Protein AF-A0A7S7SI71-F1 (afdb_monomer_lite)

Radius of gyration: 12.56 Å; chains: 1; bounding box: 28×34×32 Å

Structure (mmCIF, N/CA/C/O backbone):
data_AF-A0A7S7SI71-F1
#
_entry.id   AF-A0A7S7SI71-F1
#
loop_
_atom_site.group_PDB
_atom_site.id
_atom_site.type_symbol
_atom_site.label_atom_id
_atom_site.label_alt_id
_atom_site.label_comp_id
_atom_site.label_asym_id
_atom_site.label_entity_id
_atom_site.label_seq_id
_atom_site.pdbx_PDB_ins_code
_atom_site.Cartn_x
_atom_site.Cartn_y
_atom_site.Cartn_z
_atom_site.occupancy
_atom_site.B_iso_or_equiv
_atom_site.auth_seq_id
_atom_site.auth_comp_id
_atom_site.auth_asym_id
_atom_site.auth_atom_id
_atom_site.pdbx_PDB_model_num
ATOM 1 N N . MET A 1 1 ? 10.605 -3.881 -9.601 1.00 87.81 1 MET A N 1
ATOM 2 C CA . MET A 1 1 ? 9.610 -3.020 -8.933 1.00 87.81 1 MET A CA 1
ATOM 3 C C . MET A 1 1 ? 9.887 -2.980 -7.444 1.00 87.81 1 MET A C 1
ATOM 5 O O . MET A 1 1 ? 10.264 -4.010 -6.897 1.00 87.81 1 MET A O 1
ATOM 9 N N . PHE A 1 2 ? 9.697 -1.835 -6.795 1.00 92.81 2 PHE A N 1
ATOM 10 C CA . PHE A 1 2 ? 9.809 -1.711 -5.341 1.00 92.81 2 PHE A CA 1
ATOM 11 C C . PHE A 1 2 ? 8.757 -0.749 -4.777 1.00 92.81 2 PHE A C 1
ATOM 13 O O . PHE A 1 2 ? 8.247 0.113 -5.490 1.00 92.81 2 PHE A O 1
ATOM 20 N N . LEU A 1 3 ? 8.442 -0.903 -3.491 1.00 92.50 3 LEU A N 1
ATOM 21 C CA . LEU A 1 3 ? 7.588 0.003 -2.726 1.00 92.50 3 LEU A CA 1
ATOM 22 C C . LEU A 1 3 ? 8.465 0.817 -1.780 1.00 92.50 3 LEU A C 1
ATOM 24 O O . LEU A 1 3 ? 9.268 0.248 -1.037 1.00 92.50 3 LEU A O 1
ATOM 28 N N . ARG A 1 4 ? 8.315 2.143 -1.784 1.00 90.31 4 ARG A N 1
ATOM 29 C CA . ARG A 1 4 ? 9.009 3.004 -0.824 1.00 90.31 4 ARG A CA 1
ATOM 30 C C . ARG A 1 4 ? 8.258 4.303 -0.583 1.00 90.31 4 ARG A C 1
ATOM 32 O O . ARG A 1 4 ? 7.794 4.950 -1.516 1.00 90.31 4 ARG A O 1
ATOM 39 N N . ARG A 1 5 ? 8.193 4.714 0.682 1.00 87.75 5 ARG A N 1
ATOM 40 C CA . ARG A 1 5 ? 7.422 5.874 1.165 1.00 87.75 5 ARG A CA 1
ATOM 41 C C . ARG A 1 5 ? 5.950 5.817 0.731 1.00 87.75 5 ARG A C 1
ATOM 43 O O . ARG A 1 5 ? 5.353 6.849 0.457 1.00 87.75 5 ARG A O 1
ATOM 50 N N . GLY A 1 6 ? 5.387 4.611 0.655 1.00 86.25 6 GLY A N 1
ATOM 51 C CA . GLY A 1 6 ? 4.025 4.341 0.180 1.00 86.25 6 GLY A CA 1
ATOM 52 C C . GLY A 1 6 ? 3.772 4.606 -1.310 1.00 86.25 6 GLY A C 1
ATOM 53 O O . GLY A 1 6 ? 2.609 4.743 -1.701 1.00 86.25 6 GLY A O 1
ATOM 54 N N . PHE A 1 7 ? 4.831 4.670 -2.122 1.00 89.31 7 PHE A N 1
ATOM 55 C CA . PHE A 1 7 ? 4.761 4.778 -3.580 1.00 89.31 7 PHE A CA 1
ATOM 56 C C . PHE A 1 7 ? 5.397 3.562 -4.245 1.00 89.31 7 PHE A C 1
ATOM 58 O O . PHE A 1 7 ? 6.478 3.116 -3.843 1.00 89.31 7 PHE A O 1
ATOM 65 N N . TRP A 1 8 ? 4.729 3.049 -5.274 1.00 93.88 8 TRP A N 1
ATOM 66 C CA . TRP A 1 8 ? 5.283 2.037 -6.162 1.00 93.88 8 TRP A CA 1
ATOM 67 C C . TRP A 1 8 ? 6.248 2.686 -7.143 1.00 93.88 8 TRP A C 1
ATOM 69 O O . TRP A 1 8 ? 5.998 3.791 -7.617 1.00 93.88 8 TRP A O 1
ATOM 79 N N . ARG A 1 9 ? 7.359 2.000 -7.414 1.00 94.38 9 ARG A N 1
ATOM 80 C CA . ARG A 1 9 ? 8.331 2.376 -8.437 1.00 94.38 9 ARG A CA 1
ATOM 81 C C . ARG A 1 9 ? 8.653 1.189 -9.326 1.00 94.38 9 ARG A C 1
ATOM 83 O O . ARG A 1 9 ? 9.102 0.138 -8.846 1.00 94.38 9 ARG A O 1
ATOM 90 N N . CYS A 1 10 ? 8.423 1.353 -10.620 1.00 92.00 10 CYS A N 1
ATOM 91 C CA . CYS A 1 10 ? 8.666 0.336 -11.632 1.00 92.00 10 CYS A CA 1
ATOM 92 C C . CYS A 1 10 ? 9.268 0.955 -12.899 1.00 92.00 10 CYS A C 1
ATOM 94 O O . CYS A 1 10 ? 9.099 2.137 -13.163 1.00 92.00 10 CYS A O 1
ATOM 96 N N . ALA A 1 11 ? 9.980 0.144 -13.685 1.00 93.19 11 ALA A N 1
ATOM 97 C CA . ALA A 1 11 ? 10.403 0.546 -15.027 1.00 93.19 11 ALA A CA 1
ATOM 98 C C . ALA A 1 11 ? 9.212 0.597 -16.005 1.00 93.19 11 ALA A C 1
ATOM 100 O O . ALA A 1 11 ? 9.236 1.351 -16.970 1.00 93.19 11 ALA A O 1
ATOM 101 N N . ASP A 1 12 ? 8.170 -0.193 -15.733 1.00 93.69 12 ASP A N 1
ATOM 102 C CA . ASP A 1 12 ? 6.910 -0.183 -16.467 1.00 93.69 12 ASP A CA 1
ATOM 103 C C . ASP A 1 12 ? 5.918 0.788 -15.804 1.00 93.69 12 ASP A C 1
ATOM 105 O O . ASP A 1 12 ? 5.452 0.562 -14.682 1.00 93.69 12 ASP A O 1
ATOM 109 N N . VAL A 1 13 ? 5.604 1.872 -16.517 1.00 93.44 13 VAL A N 1
ATOM 110 C CA . VAL A 1 13 ? 4.711 2.949 -16.064 1.00 93.44 13 VAL A CA 1
ATOM 111 C C . VAL A 1 13 ? 3.257 2.486 -15.951 1.00 93.44 13 VAL A C 1
ATOM 113 O O . VAL A 1 13 ? 2.534 2.962 -15.068 1.00 93.44 13 VAL A O 1
ATOM 116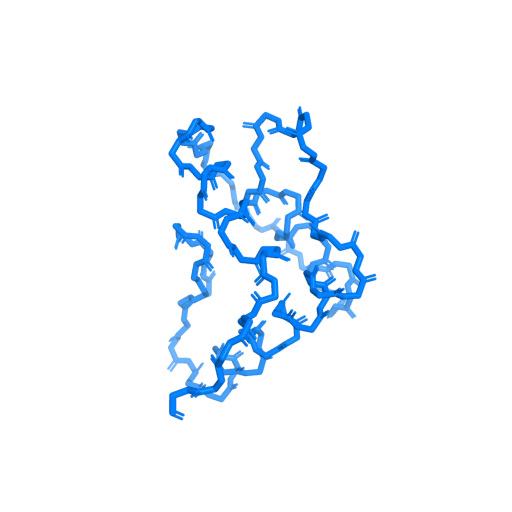 N N . LEU A 1 14 ? 2.814 1.556 -16.803 1.00 93.56 14 LEU A N 1
ATOM 117 C CA . LEU A 1 14 ? 1.445 1.038 -16.758 1.00 93.56 14 LEU A CA 1
ATOM 118 C C . LEU A 1 14 ? 1.249 0.215 -15.490 1.00 93.56 14 LEU A C 1
ATOM 120 O O . LEU A 1 14 ? 0.291 0.442 -14.750 1.00 93.56 14 LEU A O 1
ATOM 124 N N . LEU A 1 15 ? 2.212 -0.656 -15.184 1.00 90.88 15 LEU A N 1
ATOM 125 C CA . LEU A 1 15 ? 2.198 -1.451 -13.959 1.00 90.88 15 LEU A CA 1
ATOM 126 C C . LEU A 1 15 ? 2.292 -0.575 -12.698 1.00 90.88 15 LEU A C 1
ATOM 128 O O . LEU A 1 15 ? 1.570 -0.807 -11.728 1.00 90.88 15 LEU A O 1
ATOM 132 N N . GLU A 1 16 ? 3.151 0.452 -12.698 1.00 93.56 16 GLU A N 1
ATOM 133 C CA . GLU A 1 16 ? 3.241 1.416 -11.588 1.00 93.56 16 GLU A CA 1
ATOM 134 C C . GLU A 1 16 ? 1.899 2.127 -11.340 1.00 93.56 16 GLU A C 1
ATOM 136 O O . GLU A 1 16 ? 1.442 2.233 -10.194 1.00 93.56 16 GLU A O 1
ATOM 141 N N . SER A 1 17 ? 1.249 2.577 -12.416 1.00 92.50 17 SER A N 1
ATOM 142 C CA . SER A 1 17 ? -0.041 3.272 -12.364 1.00 92.50 17 SER A CA 1
ATOM 143 C C . SER A 1 17 ? -1.161 2.353 -11.878 1.00 92.50 17 SER A C 1
ATOM 145 O O . S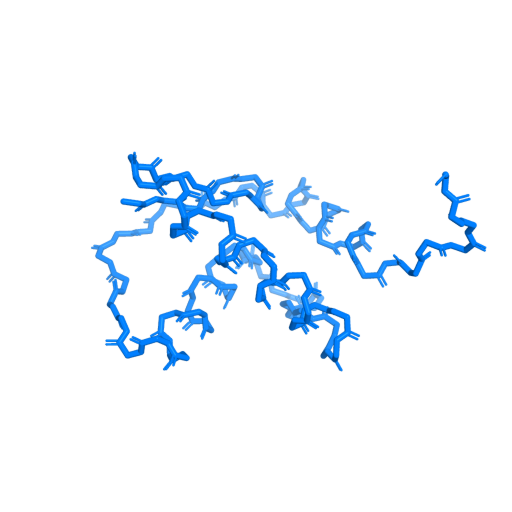ER A 1 17 ? -1.960 2.740 -11.021 1.00 92.50 17 SER A O 1
ATOM 147 N N . GLU A 1 18 ? -1.203 1.116 -12.377 1.00 92.88 18 GLU A N 1
ATOM 148 C CA . GLU A 1 18 ? -2.193 0.120 -11.973 1.00 92.88 18 GLU A CA 1
ATOM 149 C C . GLU A 1 18 ? -2.078 -0.210 -10.482 1.00 92.88 18 GLU A C 1
ATOM 151 O O . GLU A 1 18 ? -3.068 -0.133 -9.749 1.00 92.88 18 GLU A O 1
ATOM 156 N N . LEU A 1 19 ? -0.867 -0.504 -10.005 1.00 92.50 19 LEU A N 1
ATOM 157 C CA . LEU A 1 19 ? -0.636 -0.826 -8.598 1.00 92.50 19 LEU A CA 1
ATOM 158 C C . LEU A 1 19 ? -0.937 0.345 -7.679 1.00 92.50 19 LEU A C 1
ATOM 160 O O . LEU A 1 19 ? -1.464 0.138 -6.584 1.00 92.50 19 LEU A O 1
ATOM 164 N N . THR A 1 20 ? -0.647 1.570 -8.116 1.00 92.19 20 THR A N 1
ATOM 165 C CA . THR A 1 20 ? -1.027 2.780 -7.382 1.00 92.19 20 THR A CA 1
ATOM 166 C C . THR A 1 20 ? -2.545 2.877 -7.253 1.00 92.19 20 THR A C 1
ATOM 168 O O . THR A 1 20 ? -3.053 3.018 -6.140 1.00 92.19 20 THR A O 1
ATOM 171 N N . ARG A 1 21 ? -3.284 2.697 -8.354 1.00 92.12 21 ARG A N 1
ATOM 172 C CA . ARG A 1 21 ? -4.754 2.726 -8.356 1.00 92.12 21 ARG A CA 1
ATOM 173 C C . ARG A 1 21 ? -5.353 1.649 -7.452 1.00 92.12 21 ARG A C 1
ATOM 175 O O . ARG A 1 21 ? -6.231 1.946 -6.645 1.00 92.12 21 ARG A O 1
ATOM 182 N N . VAL A 1 22 ? -4.882 0.407 -7.563 1.00 93.19 22 VAL A N 1
ATOM 183 C CA . VAL A 1 22 ? -5.385 -0.716 -6.751 1.00 93.19 22 VAL A CA 1
ATOM 184 C C . VAL A 1 22 ? -5.023 -0.545 -5.279 1.00 93.19 22 VAL A C 1
ATOM 186 O O . VAL A 1 22 ? -5.843 -0.834 -4.410 1.00 93.19 22 VAL A O 1
ATOM 189 N N . THR A 1 23 ? -3.838 -0.012 -4.989 1.00 93.31 23 THR A N 1
ATOM 190 C CA . THR A 1 23 ? -3.432 0.350 -3.628 1.00 93.31 23 THR A CA 1
ATOM 191 C C . THR A 1 23 ? -4.368 1.380 -3.018 1.00 93.31 23 THR A C 1
ATOM 193 O O . THR A 1 23 ? -4.841 1.185 -1.901 1.00 93.31 23 THR A O 1
ATOM 196 N N . ASP A 1 24 ? -4.649 2.462 -3.738 1.00 91.25 24 ASP A N 1
ATOM 197 C CA . ASP A 1 24 ? -5.506 3.522 -3.222 1.00 91.25 24 ASP A CA 1
ATOM 198 C C . ASP A 1 24 ? -6.960 3.040 -3.068 1.00 91.25 24 ASP A C 1
ATOM 200 O O . ASP A 1 24 ? -7.596 3.371 -2.068 1.00 91.25 24 ASP A O 1
ATOM 204 N N . SER A 1 25 ? -7.464 2.201 -3.984 1.00 91.62 25 SER A N 1
ATOM 205 C CA . SER A 1 25 ? -8.778 1.545 -3.846 1.00 91.62 25 SER A CA 1
ATOM 206 C C . SER A 1 25 ? -8.834 0.683 -2.587 1.00 91.62 25 SER A C 1
ATOM 208 O O . SER A 1 25 ? -9.704 0.867 -1.741 1.00 91.62 25 SER A O 1
ATOM 210 N N . TRP A 1 26 ? -7.839 -0.186 -2.397 1.00 93.00 26 TRP A N 1
ATOM 211 C CA . TRP A 1 26 ? -7.759 -1.056 -1.228 1.00 93.00 26 TRP A CA 1
ATOM 212 C C . TRP A 1 26 ? -7.700 -0.268 0.084 1.00 93.00 26 TRP A C 1
ATOM 214 O O . TRP A 1 26 ? -8.394 -0.617 1.041 1.00 93.00 26 TRP A O 1
ATOM 224 N N . ILE A 1 27 ? -6.906 0.806 0.143 1.00 92.00 27 ILE A N 1
ATOM 225 C CA . ILE A 1 27 ? -6.821 1.661 1.334 1.00 92.00 27 ILE A CA 1
ATOM 226 C C . ILE A 1 27 ? -8.173 2.313 1.634 1.00 92.00 27 ILE A C 1
ATOM 228 O O . ILE A 1 27 ? -8.554 2.384 2.800 1.00 92.00 27 ILE A O 1
ATOM 232 N N . ARG A 1 28 ? -8.912 2.760 0.613 1.00 88.50 28 ARG A N 1
ATOM 233 C CA . ARG A 1 28 ? -10.251 3.345 0.790 1.00 88.50 28 ARG A CA 1
ATOM 234 C C . ARG A 1 28 ? -11.279 2.315 1.253 1.00 88.50 28 ARG A C 1
ATOM 236 O O . ARG A 1 28 ? -12.082 2.623 2.122 1.00 88.50 28 ARG A O 1
ATOM 243 N N . GLU A 1 29 ? -11.238 1.109 0.697 1.00 90.31 29 GLU A N 1
ATOM 244 C CA . GLU A 1 29 ? -12.181 0.026 1.007 1.00 90.31 29 GLU A CA 1
ATOM 245 C C . GLU A 1 29 ? -11.966 -0.570 2.403 1.00 90.31 29 GLU A C 1
ATOM 247 O O . GLU A 1 29 ? -12.923 -0.935 3.079 1.00 90.31 29 GLU A O 1
ATOM 252 N N . THR A 1 30 ? -10.709 -0.702 2.833 1.00 90.94 30 THR A N 1
ATOM 253 C CA . THR A 1 30 ? -10.351 -1.487 4.032 1.00 90.94 30 THR A CA 1
ATOM 254 C C . THR A 1 30 ? -9.725 -0.662 5.150 1.00 90.94 30 THR A C 1
ATOM 256 O O . THR A 1 30 ? -9.521 -1.161 6.253 1.00 90.94 30 THR A O 1
ATOM 259 N N . GLY A 1 31 ? -9.354 0.585 4.867 1.00 89.00 31 GLY A N 1
ATOM 260 C CA . GLY A 1 31 ? -8.451 1.355 5.713 1.00 89.00 31 GLY A CA 1
ATOM 261 C C . GLY A 1 31 ? -6.969 1.016 5.498 1.00 89.00 31 GLY A C 1
ATOM 262 O O . GLY A 1 31 ? -6.120 1.636 6.129 1.00 89.00 31 GLY A O 1
ATOM 263 N N . GLY A 1 32 ? -6.598 0.092 4.609 1.00 93.00 32 GLY A N 1
ATOM 264 C CA . GLY A 1 32 ? -5.196 -0.208 4.297 1.00 93.00 32 GLY A CA 1
ATOM 265 C C . GLY A 1 32 ? -4.483 -1.023 5.388 1.00 93.00 32 GLY A C 1
ATOM 266 O O . GLY A 1 32 ? -5.118 -1.842 6.050 1.00 93.00 32 GLY A O 1
ATOM 267 N N . PRO A 1 33 ? -3.161 -0.839 5.599 1.00 92.81 33 PRO A N 1
ATOM 268 C CA . PRO A 1 33 ? -2.415 -1.587 6.617 1.00 92.81 33 PRO A CA 1
ATOM 269 C C . PRO A 1 33 ? -3.001 -1.405 8.030 1.00 92.81 33 PRO A C 1
ATOM 271 O O . PRO A 1 33 ? -3.565 -0.346 8.303 1.00 92.81 33 PRO A O 1
ATOM 274 N N . PRO A 1 34 ? -2.833 -2.348 8.974 1.00 90.06 34 PRO A N 1
ATOM 275 C CA . PRO A 1 34 ? -3.249 -2.149 10.365 1.00 90.06 34 PRO A CA 1
ATOM 276 C C . PRO A 1 34 ? -2.606 -0.908 11.008 1.00 90.06 34 PRO A C 1
ATOM 278 O O . PRO A 1 34 ? -1.450 -0.580 10.740 1.00 90.06 34 PRO A O 1
ATOM 281 N N . LEU A 1 35 ? -3.329 -0.214 11.895 1.00 86.19 35 LEU A N 1
ATOM 282 C CA . LEU A 1 35 ? -2.794 0.955 12.618 1.00 86.19 35 LEU A CA 1
ATOM 283 C C . LEU A 1 35 ? -1.632 0.600 13.554 1.00 86.19 35 LEU A C 1
ATOM 285 O O . LEU A 1 35 ? -0.739 1.417 13.759 1.00 86.19 35 LEU A O 1
ATOM 289 N N . SER A 1 36 ? -1.645 -0.618 14.092 1.00 88.31 36 SER A N 1
ATOM 290 C CA . SER A 1 36 ? -0.599 -1.182 14.947 1.00 88.31 36 SER A CA 1
ATOM 291 C C . SER A 1 36 ? 0.550 -1.824 14.163 1.00 88.31 36 SE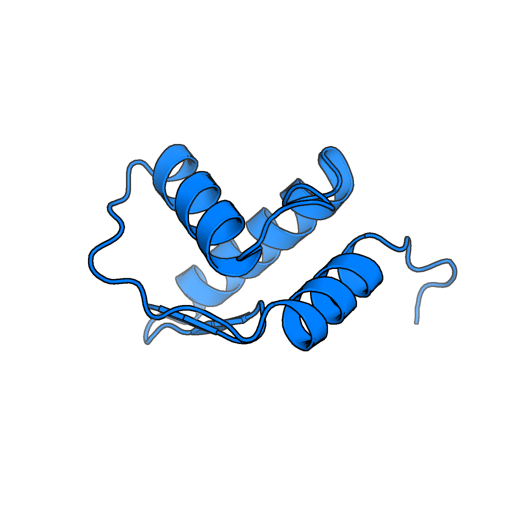R A C 1
ATOM 293 O O . SER A 1 36 ? 1.468 -2.363 14.776 1.00 88.31 36 SER A O 1
ATOM 295 N N . ALA A 1 37 ? 0.518 -1.800 12.824 1.00 88.31 37 ALA A N 1
ATOM 296 C CA . ALA A 1 37 ? 1.569 -2.408 12.020 1.00 88.31 37 ALA A CA 1
ATOM 297 C C . ALA A 1 37 ? 2.907 -1.693 12.255 1.00 88.31 37 ALA A C 1
ATOM 299 O O . ALA A 1 37 ? 3.046 -0.496 11.995 1.00 88.31 37 ALA A O 1
ATOM 300 N N . ASN A 1 38 ? 3.909 -2.453 12.701 1.00 86.94 38 ASN A N 1
ATOM 301 C CA . ASN A 1 38 ? 5.273 -1.951 12.878 1.00 86.94 38 ASN A CA 1
ATOM 302 C C . ASN A 1 38 ? 5.897 -1.513 11.543 1.00 86.94 38 ASN A C 1
ATOM 304 O O . ASN A 1 38 ? 6.674 -0.557 11.512 1.00 86.94 38 ASN A O 1
ATOM 308 N N . ASP A 1 39 ? 5.520 -2.180 10.446 1.00 91.06 39 ASP A N 1
ATOM 309 C CA . ASP A 1 39 ? 5.922 -1.828 9.086 1.00 91.06 39 ASP A CA 1
ATOM 310 C C . ASP A 1 39 ? 4.715 -1.836 8.124 1.00 91.06 39 ASP A C 1
ATOM 312 O O . ASP A 1 39 ? 4.406 -2.851 7.497 1.00 91.06 39 ASP A O 1
ATOM 316 N N . PRO A 1 40 ? 4.011 -0.699 7.987 1.00 91.50 40 PRO A N 1
ATOM 317 C CA . PRO A 1 40 ? 2.853 -0.594 7.102 1.00 91.50 40 PRO A CA 1
ATOM 318 C C . PRO A 1 40 ? 3.174 -0.838 5.618 1.00 91.50 40 PRO A C 1
ATOM 320 O O . PRO A 1 40 ? 2.298 -1.261 4.866 1.00 91.50 40 PRO A O 1
ATOM 323 N N . GLU A 1 41 ? 4.411 -0.573 5.178 1.00 92.88 41 GLU A N 1
ATOM 324 C CA . GLU A 1 41 ? 4.831 -0.836 3.794 1.00 92.88 41 GLU A CA 1
ATOM 325 C C . GLU A 1 41 ? 4.926 -2.328 3.520 1.00 92.88 41 GLU A C 1
ATOM 327 O O . GLU A 1 41 ? 4.482 -2.782 2.467 1.00 92.88 41 GLU A O 1
ATOM 332 N N . PHE A 1 42 ? 5.461 -3.091 4.472 1.00 93.62 42 PHE A N 1
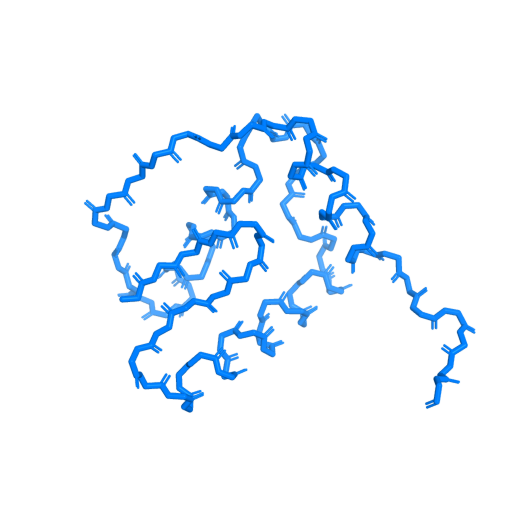ATOM 333 C CA . PHE A 1 42 ? 5.519 -4.541 4.350 1.00 93.62 42 PHE A CA 1
ATOM 334 C C . PHE A 1 42 ? 4.118 -5.151 4.236 1.00 93.62 42 PHE A C 1
ATOM 336 O O . PHE A 1 42 ? 3.875 -5.949 3.332 1.00 93.62 42 PHE A O 1
ATOM 343 N N . GLU A 1 43 ? 3.179 -4.728 5.086 1.00 93.94 43 GLU A N 1
ATOM 344 C CA . GLU A 1 43 ? 1.795 -5.221 5.041 1.00 93.94 43 GLU A CA 1
ATOM 345 C C . GLU A 1 43 ? 1.106 -4.891 3.712 1.00 93.94 43 GLU A C 1
ATOM 347 O O . GLU A 1 43 ? 0.457 -5.752 3.115 1.00 93.94 43 GLU A O 1
ATOM 352 N N . LEU A 1 44 ? 1.304 -3.677 3.189 1.00 93.88 44 LEU A N 1
ATOM 353 C CA . LEU A 1 44 ? 0.801 -3.309 1.867 1.00 93.88 44 LEU A CA 1
ATOM 354 C C . LEU A 1 44 ? 1.411 -4.182 0.769 1.00 93.88 44 LEU A C 1
ATOM 356 O O . LEU A 1 44 ? 0.697 -4.688 -0.098 1.00 93.88 44 LEU A O 1
ATOM 360 N N . ALA A 1 45 ? 2.733 -4.348 0.785 1.00 94.56 45 ALA A N 1
ATOM 361 C CA . ALA A 1 45 ? 3.436 -5.104 -0.238 1.00 94.56 45 ALA A CA 1
ATOM 362 C C . ALA A 1 45 ? 3.027 -6.586 -0.211 1.00 94.56 45 ALA A C 1
ATOM 364 O O . ALA A 1 45 ? 2.858 -7.199 -1.266 1.00 94.56 45 ALA A O 1
ATOM 365 N N . ARG A 1 46 ? 2.799 -7.143 0.984 1.00 94.44 46 ARG A N 1
ATOM 366 C CA . ARG A 1 46 ? 2.276 -8.497 1.197 1.00 94.44 46 ARG A CA 1
ATOM 367 C C . ARG A 1 46 ? 0.867 -8.657 0.638 1.00 94.44 46 ARG A C 1
ATOM 369 O O . ARG A 1 46 ? 0.601 -9.648 -0.041 1.00 94.44 46 ARG A O 1
ATOM 376 N N . GLU A 1 47 ? -0.015 -7.693 0.878 1.00 94.94 47 GLU A N 1
ATOM 377 C CA . GLU A 1 47 ? -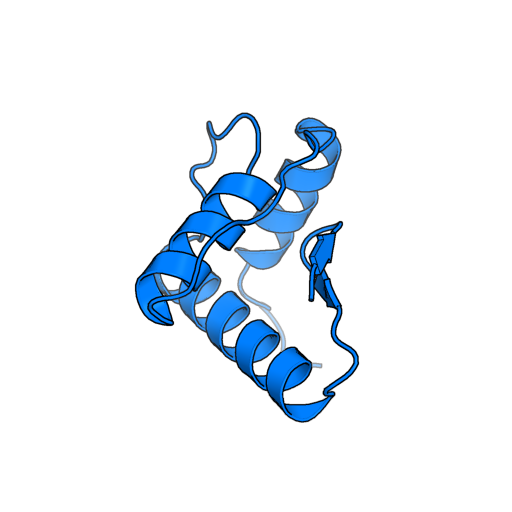1.378 -7.729 0.344 1.00 94.94 47 GLU A CA 1
ATOM 378 C C . GLU A 1 47 ? -1.393 -7.638 -1.189 1.00 94.94 47 GLU A C 1
ATOM 380 O O . GLU A 1 47 ? -2.081 -8.423 -1.844 1.00 94.94 47 GLU A O 1
ATOM 385 N N . MET A 1 48 ? -0.589 -6.754 -1.789 1.00 94.06 48 MET A N 1
ATOM 386 C CA . MET A 1 48 ? -0.501 -6.671 -3.253 1.00 94.06 48 MET A CA 1
ATOM 387 C C . MET A 1 48 ? 0.136 -7.924 -3.858 1.00 94.06 48 MET A C 1
ATOM 389 O O . MET A 1 48 ? -0.364 -8.433 -4.860 1.00 94.06 48 MET A O 1
ATOM 393 N N . ALA A 1 49 ? 1.163 -8.497 -3.223 1.00 94.44 49 ALA A N 1
ATOM 394 C CA . ALA A 1 49 ? 1.718 -9.782 -3.645 1.00 94.44 49 ALA A CA 1
ATOM 395 C C . ALA A 1 49 ? 0.648 -10.889 -3.629 1.00 94.44 49 ALA A C 1
ATOM 397 O O . ALA A 1 49 ? 0.529 -11.637 -4.596 1.00 94.44 49 ALA A O 1
ATOM 398 N N . ARG A 1 50 ? -0.194 -10.949 -2.589 1.00 92.88 50 ARG A N 1
ATOM 399 C CA . ARG A 1 50 ? -1.309 -11.905 -2.507 1.00 92.88 50 ARG A CA 1
ATOM 400 C C . ARG A 1 50 ? -2.323 -11.713 -3.641 1.00 92.88 50 ARG A C 1
ATOM 402 O O . ARG A 1 50 ? -2.705 -12.693 -4.275 1.00 92.88 50 ARG A O 1
ATOM 409 N N . ARG A 1 51 ? -2.741 -10.471 -3.916 1.00 90.69 51 ARG A N 1
ATOM 410 C CA . ARG A 1 51 ? -3.731 -10.146 -4.965 1.00 90.69 51 ARG A CA 1
ATOM 411 C C . ARG A 1 51 ? -3.244 -10.494 -6.368 1.00 90.69 51 ARG A C 1
ATOM 413 O O . ARG A 1 51 ? -3.997 -11.057 -7.154 1.00 90.69 51 ARG A O 1
ATOM 420 N N . TYR A 1 52 ? -1.979 -10.208 -6.653 1.00 89.56 52 TYR A N 1
ATOM 421 C CA . TYR A 1 52 ? -1.380 -10.409 -7.973 1.00 89.56 52 TYR A CA 1
ATOM 422 C C . TYR A 1 52 ? -0.691 -11.769 -8.136 1.00 89.56 52 TYR A C 1
ATOM 424 O O . TYR A 1 52 ? -0.006 -11.988 -9.132 1.00 89.56 52 TYR A O 1
ATOM 432 N N . ARG A 1 53 ? -0.832 -12.682 -7.160 1.00 91.44 53 ARG A N 1
ATOM 433 C CA . ARG A 1 53 ? -0.079 -13.953 -7.104 1.00 91.44 53 ARG A CA 1
ATOM 434 C C . ARG A 1 53 ? 1.436 -13.741 -7.272 1.00 91.44 53 ARG A C 1
ATOM 436 O O . ARG A 1 53 ? 2.144 -14.578 -7.826 1.00 91.44 53 ARG A O 1
ATOM 443 N N . GLY A 1 54 ? 1.918 -12.590 -6.813 1.00 91.00 54 GLY A N 1
ATOM 444 C CA . GLY A 1 54 ? 3.313 -12.192 -6.848 1.00 91.00 54 GLY A CA 1
ATOM 445 C C . GLY A 1 54 ? 4.094 -12.724 -5.651 1.00 91.00 54 GLY A C 1
ATOM 446 O O . GLY A 1 54 ? 3.551 -13.330 -4.726 1.00 91.00 54 GLY A O 1
ATOM 447 N N . LYS A 1 55 ? 5.398 -12.447 -5.649 1.00 93.88 55 LYS A N 1
ATOM 448 C CA . LYS A 1 55 ? 6.309 -12.828 -4.568 1.00 93.88 55 LYS A CA 1
ATOM 449 C C . LYS A 1 55 ? 7.081 -11.613 -4.069 1.00 93.88 55 LYS A C 1
ATOM 451 O O . LYS A 1 55 ? 7.625 -10.846 -4.859 1.00 93.88 55 LYS A O 1
ATOM 456 N N . LEU A 1 56 ? 7.168 -11.473 -2.750 1.00 93.62 56 LEU A N 1
ATOM 457 C CA . LEU A 1 56 ? 8.089 -10.536 -2.110 1.00 93.62 56 LEU A CA 1
ATOM 458 C C . LEU A 1 56 ? 9.502 -11.120 -2.170 1.00 93.62 56 LEU A C 1
ATOM 460 O O . LEU A 1 56 ? 9.769 -12.156 -1.567 1.00 93.62 56 LEU A O 1
ATOM 464 N N . LEU A 1 57 ? 10.388 -10.478 -2.933 1.00 94.75 57 LEU A N 1
ATOM 465 C CA . LEU A 1 57 ? 11.766 -10.948 -3.119 1.00 94.75 57 LEU A CA 1
ATOM 466 C C . LEU A 1 57 ? 12.715 -10.435 -2.034 1.00 94.75 57 LEU A C 1
ATOM 468 O O . LEU A 1 57 ? 13.656 -11.127 -1.663 1.00 94.75 57 LEU A O 1
ATOM 472 N N . SER A 1 58 ? 12.484 -9.217 -1.546 1.00 93.25 58 SER A N 1
ATOM 473 C CA . SER A 1 58 ? 13.312 -8.578 -0.528 1.00 93.25 58 SER A CA 1
ATOM 474 C C . SER A 1 58 ? 12.502 -7.536 0.238 1.00 93.25 58 SER A C 1
ATOM 476 O O . SER A 1 58 ? 11.572 -6.934 -0.304 1.00 93.25 58 SER A O 1
ATOM 478 N N . HIS A 1 59 ? 12.865 -7.329 1.501 1.00 93.25 59 HIS A N 1
ATOM 479 C CA . HIS A 1 59 ? 12.267 -6.350 2.400 1.00 93.25 59 HIS A CA 1
ATOM 480 C C . HIS A 1 59 ? 13.370 -5.680 3.216 1.00 93.25 59 HIS A C 1
ATOM 482 O O . HIS A 1 59 ? 14.218 -6.344 3.806 1.00 93.25 59 HIS A O 1
ATOM 488 N N . VAL A 1 60 ? 13.338 -4.349 3.250 1.00 89.12 60 VAL A N 1
ATOM 489 C CA . VAL A 1 60 ? 14.164 -3.537 4.143 1.00 89.12 60 VAL A CA 1
ATOM 490 C C . VAL A 1 60 ? 13.219 -2.775 5.069 1.00 89.12 60 VAL A C 1
ATOM 492 O O . VAL A 1 60 ? 12.386 -2.023 4.550 1.00 89.12 60 VAL A O 1
ATOM 495 N N . PRO A 1 61 ? 13.341 -2.920 6.403 1.00 83.44 61 PRO A N 1
ATOM 496 C CA . PRO A 1 61 ? 12.440 -2.277 7.349 1.00 83.44 61 PRO A CA 1
ATOM 497 C C . PRO A 1 61 ? 12.305 -0.772 7.108 1.00 83.44 61 PRO A C 1
ATOM 499 O O . PRO A 1 61 ? 13.291 -0.044 6.924 1.00 83.44 61 PRO A O 1
ATOM 502 N N . SER A 1 62 ? 11.066 -0.288 7.099 1.00 74.94 62 SER A N 1
ATOM 503 C CA . SER A 1 62 ? 10.780 1.140 6.973 1.00 74.94 62 SER A CA 1
ATOM 504 C C . SER A 1 62 ? 10.760 1.831 8.351 1.00 74.94 62 SER A C 1
ATOM 506 O O . SER A 1 62 ? 10.509 1.214 9.386 1.00 74.94 62 SER A O 1
ATOM 508 N N . ARG A 1 63 ? 11.057 3.142 8.413 1.00 74.69 63 ARG A N 1
ATOM 509 C CA . ARG A 1 63 ? 10.935 3.919 9.666 1.00 74.69 63 ARG A CA 1
ATOM 510 C C . ARG A 1 63 ? 9.448 4.086 10.012 1.00 74.69 63 ARG A C 1
ATOM 512 O O . ARG A 1 63 ? 8.807 5.025 9.528 1.00 74.69 63 ARG A O 1
ATOM 519 N N . GLY A 1 64 ? 8.936 3.221 10.890 1.00 72.44 64 GLY A N 1
ATOM 520 C CA . GLY A 1 64 ? 7.506 3.053 11.183 1.00 72.44 64 GLY A CA 1
ATOM 521 C C . GLY A 1 64 ? 6.714 4.346 11.414 1.00 72.44 64 GLY A C 1
ATOM 522 O O . GLY A 1 64 ? 5.694 4.554 10.770 1.00 72.44 64 GLY A O 1
ATOM 523 N N . LYS A 1 65 ? 7.191 5.293 12.242 1.00 81.38 65 LYS A N 1
ATOM 524 C CA . LYS A 1 65 ? 6.422 6.520 12.574 1.00 81.38 65 LYS A CA 1
ATOM 525 C C . LYS A 1 65 ? 6.168 7.459 11.385 1.00 81.38 65 LYS A C 1
ATOM 527 O O . LYS A 1 65 ? 5.130 8.117 11.322 1.00 81.38 65 LYS A O 1
ATOM 532 N N . ALA A 1 66 ? 7.124 7.597 10.466 1.00 83.19 66 ALA A N 1
ATOM 533 C CA . ALA A 1 66 ? 6.959 8.480 9.307 1.00 83.19 66 ALA A CA 1
ATOM 534 C C . ALA A 1 66 ? 6.005 7.857 8.280 1.00 83.19 66 ALA A C 1
ATOM 536 O O . ALA A 1 66 ? 5.116 8.530 7.761 1.00 83.19 66 ALA A O 1
ATOM 537 N N . VAL A 1 67 ? 6.161 6.555 8.057 1.00 86.69 67 VAL A N 1
ATOM 538 C CA . VAL A 1 67 ? 5.347 5.765 7.134 1.00 86.69 67 VAL A CA 1
ATOM 539 C C . VAL A 1 67 ? 3.915 5.608 7.652 1.00 86.69 67 VAL A C 1
ATOM 541 O O . VAL A 1 67 ? 2.968 5.825 6.903 1.00 86.69 67 VAL A O 1
ATOM 544 N N . ALA A 1 68 ? 3.727 5.359 8.949 1.00 85.44 68 ALA A N 1
ATOM 545 C CA . ALA A 1 68 ? 2.405 5.292 9.573 1.00 85.44 68 ALA A CA 1
ATOM 546 C C . ALA A 1 68 ? 1.604 6.587 9.372 1.00 85.44 68 ALA A C 1
ATOM 548 O O . ALA A 1 68 ? 0.428 6.533 9.016 1.00 85.44 68 ALA A O 1
ATOM 549 N N . ARG A 1 69 ? 2.247 7.758 9.516 1.00 87.12 69 ARG A N 1
ATOM 550 C CA . ARG A 1 69 ? 1.612 9.058 9.235 1.00 87.12 69 ARG A CA 1
ATOM 551 C C . ARG A 1 69 ? 1.212 9.210 7.768 1.00 87.12 69 ARG A C 1
ATOM 553 O O . ARG A 1 69 ? 0.164 9.783 7.489 1.00 87.12 69 ARG A O 1
ATOM 560 N N . LEU A 1 70 ? 2.017 8.698 6.838 1.00 89.06 70 LEU A N 1
ATOM 561 C CA . LEU A 1 70 ? 1.687 8.711 5.413 1.00 89.06 70 LEU A CA 1
ATOM 562 C C . LEU A 1 70 ? 0.437 7.866 5.122 1.00 89.06 70 LEU A C 1
ATOM 564 O O . LEU A 1 70 ? -0.494 8.358 4.491 1.00 89.06 70 LEU A O 1
ATOM 568 N N . PHE A 1 71 ? 0.370 6.638 5.639 1.00 87.81 71 PHE A N 1
ATOM 569 C CA . PHE A 1 71 ? -0.822 5.798 5.483 1.00 87.81 71 PHE A CA 1
ATOM 570 C C . PHE A 1 71 ? -2.044 6.371 6.193 1.00 87.81 71 PHE A C 1
ATOM 572 O O . PHE A 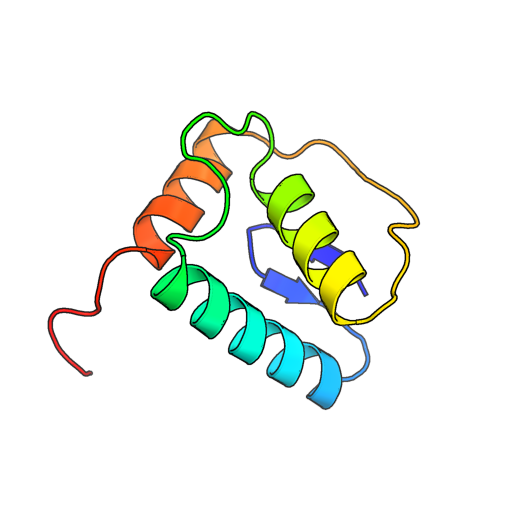1 71 ? -3.142 6.302 5.654 1.00 87.81 71 PHE A O 1
ATOM 579 N N . PHE A 1 72 ? -1.864 7.003 7.354 1.00 87.81 72 PHE A N 1
ATOM 580 C CA . PHE A 1 72 ? -2.947 7.708 8.032 1.00 87.81 72 PHE A CA 1
ATOM 581 C C . PHE A 1 72 ? -3.552 8.807 7.152 1.00 87.81 72 PHE A C 1
ATOM 583 O O . PHE A 1 72 ? -4.769 8.859 7.013 1.00 87.81 72 PHE A O 1
ATOM 590 N N . LYS A 1 73 ? -2.721 9.611 6.477 1.00 86.12 73 LYS A N 1
ATOM 591 C CA . LYS A 1 73 ? -3.196 10.605 5.500 1.00 86.12 73 LYS A CA 1
ATOM 592 C C . LYS A 1 73 ? -3.930 9.961 4.321 1.00 86.12 73 LYS A C 1
ATOM 594 O O . LYS A 1 73 ? -4.963 10.470 3.913 1.00 86.12 73 LYS A O 1
ATOM 599 N N . LYS A 1 74 ? -3.440 8.831 3.794 1.00 86.25 74 LYS A N 1
ATOM 600 C CA . LYS A 1 74 ? -4.088 8.125 2.671 1.00 86.25 74 LYS A CA 1
ATOM 601 C C . LYS A 1 74 ? -5.479 7.564 3.005 1.00 86.25 74 LYS A C 1
ATOM 603 O O . LYS A 1 74 ? -6.281 7.394 2.094 1.00 86.25 74 LYS A O 1
ATOM 608 N N . ARG A 1 75 ? -5.760 7.273 4.281 1.00 87.12 75 ARG A N 1
ATOM 609 C CA . ARG A 1 75 ? -7.090 6.838 4.750 1.00 87.12 75 ARG A CA 1
ATOM 610 C C . ARG A 1 75 ? -8.107 7.971 4.804 1.00 87.12 75 ARG A C 1
ATOM 612 O O . ARG A 1 75 ? -9.304 7.706 4.772 1.00 87.12 75 ARG A O 1
ATOM 619 N N . GLN A 1 76 ? -7.650 9.210 4.969 1.00 82.75 76 GLN A N 1
ATOM 620 C CA . GLN A 1 76 ? -8.558 10.343 5.071 1.00 82.75 76 GLN A CA 1
ATOM 621 C C . GLN A 1 76 ? -9.256 10.531 3.724 1.00 82.75 76 GLN A C 1
ATOM 623 O O . GLN A 1 76 ? -8.606 10.635 2.681 1.00 82.75 76 GLN A O 1
ATOM 628 N N . LEU A 1 77 ? -10.590 10.556 3.747 1.00 66.56 77 LEU A N 1
ATOM 629 C CA . LEU A 1 77 ? -11.374 10.957 2.587 1.00 66.56 77 LEU A CA 1
ATOM 630 C C . LEU A 1 77 ? -10.931 12.368 2.193 1.00 66.56 77 LEU A C 1
ATOM 632 O O . LEU A 1 77 ? -10.795 13.240 3.054 1.00 66.56 77 LEU A O 1
ATOM 636 N N . ARG A 1 78 ? -10.698 12.599 0.896 1.00 63.97 78 ARG A N 1
ATOM 637 C CA . ARG A 1 78 ? -10.587 13.966 0.387 1.00 63.97 78 ARG A CA 1
ATOM 638 C C . ARG A 1 78 ? -11.957 14.599 0.601 1.00 63.97 78 ARG A C 1
ATOM 640 O O . ARG A 1 78 ? -12.882 14.312 -0.148 1.00 63.97 78 ARG A O 1
ATOM 647 N N . LEU A 1 79 ? -12.098 15.380 1.670 1.00 58.53 79 LEU A N 1
ATOM 648 C CA . LEU A 1 79 ? -13.362 16.031 2.023 1.00 58.53 79 LEU A CA 1
ATOM 649 C C . LEU A 1 79 ? -13.779 17.071 0.971 1.00 58.53 79 LEU A C 1
ATOM 651 O O . LEU A 1 79 ? -14.935 17.472 0.948 1.00 58.53 79 LEU A O 1
ATOM 655 N N . PHE A 1 80 ? -12.864 17.439 0.068 1.00 53.09 80 PHE A N 1
ATOM 656 C CA . PHE A 1 80 ? -13.103 18.333 -1.056 1.00 53.09 80 PHE A CA 1
ATOM 657 C C . PHE A 1 80 ? -12.318 17.831 -2.284 1.00 53.09 80 PHE A C 1
ATOM 659 O O . PHE A 1 80 ? -11.136 17.495 -2.137 1.00 53.09 80 PHE A O 1
ATOM 666 N N . PRO A 1 81 ? -12.945 17.717 -3.467 1.00 49.44 81 PRO A N 1
ATOM 667 C CA . PRO A 1 81 ? -12.219 17.540 -4.719 1.00 49.44 81 PRO A CA 1
ATOM 668 C C . PRO A 1 81 ? -11.504 18.853 -5.086 1.00 49.44 81 PRO A C 1
ATOM 670 O O . PRO A 1 81 ? -12.086 19.924 -4.936 1.00 49.44 81 PRO A O 1
ATOM 673 N N . GLU A 1 82 ? -10.240 18.749 -5.509 1.00 51.53 82 GLU A N 1
ATOM 674 C CA . GLU A 1 82 ? -9.506 19.830 -6.194 1.00 51.53 82 GLU A CA 1
ATOM 675 C C . GLU A 1 82 ? -9.930 19.908 -7.662 1.00 51.53 82 GLU A C 1
ATOM 677 O O . GLU A 1 82 ? -10.166 18.821 -8.248 1.00 51.53 82 GLU A O 1
#

Secondary structure (DSSP, 8-state):
-EEETTEEE-S-HHHHHHHHHHHHHHHHHH-SS-TT-S-HHHHHHHHHHHHTT----------HHHHHHHHHHHHS--SS--

Organism: Paludibaculum fermentans (NCBI:txid1473598)

Foldseek 3Di:
DDADLNADDDPDPVVSVVLNVVQLVCCQVPVQADLPDQASRVSSVVVVCVVVVHDDPDDDGDNRPSSSVSSVVSNDDPPDDD

Sequence (82 aa):
MFLRRGFWRCADVLLESELTRVTDSWIRETGGPPLSANDPEFELAREMARRYRGKLLSHVPSRGKAVARLFFKKRQLRLFPE

pLDDT: mean 87.66, std 9.77, range [49.44, 94.94]